Protein AF-A0AAN8FF18-F1 (afdb_monomer_lite)

Radius of gyration: 14.12 Å; chains: 1; bounding box: 38×23×34 Å

Foldseek 3Di:
DDDPVVVLVVVLVPQAQEPDDHQVVSNLVSVVVVLVVVVWDWDWDDPDPPDTDIDTDDQDPCNVDDDDDDDDDSHDD

Structure (mmCIF, N/CA/C/O backbone):
data_AF-A0AAN8FF18-F1
#
_entry.id   AF-A0AAN8FF18-F1
#
loop_
_atom_site.group_PDB
_atom_site.id
_atom_site.type_symbol
_atom_site.label_atom_id
_atom_site.label_alt_id
_atom_site.label_comp_id
_atom_site.label_asym_id
_atom_site.label_entity_id
_atom_site.label_seq_id
_atom_site.pdbx_PDB_ins_code
_atom_site.Cartn_x
_atom_site.Cartn_y
_atom_site.Cartn_z
_atom_site.occupancy
_atom_site.B_iso_or_equiv
_atom_site.auth_seq_id
_atom_site.auth_comp_id
_atom_site.auth_asym_id
_atom_site.auth_atom_id
_atom_site.pdbx_PDB_model_num
ATOM 1 N N . MET A 1 1 ? 16.756 13.264 15.647 1.00 84.19 1 MET A N 1
ATOM 2 C CA . MET A 1 1 ? 16.015 12.037 15.291 1.00 84.19 1 MET A CA 1
ATOM 3 C C . MET A 1 1 ? 15.121 12.403 14.118 1.00 84.19 1 MET A C 1
ATOM 5 O O . MET A 1 1 ? 14.532 13.474 14.184 1.00 84.19 1 MET A O 1
ATOM 9 N N . GLU A 1 2 ? 15.134 11.636 13.027 1.00 94.69 2 GLU A N 1
ATOM 10 C CA . GLU A 1 2 ? 14.304 11.910 11.838 1.00 94.69 2 GLU A CA 1
ATOM 11 C C . GLU A 1 2 ? 12.832 11.585 12.141 1.00 94.69 2 GLU A C 1
ATOM 13 O O . GLU A 1 2 ? 12.555 10.698 12.951 1.00 94.69 2 GLU A O 1
ATOM 18 N N . ASP A 1 3 ? 11.902 12.330 11.540 1.00 97.50 3 ASP A N 1
ATOM 19 C CA . ASP A 1 3 ? 10.469 12.051 11.656 1.00 97.50 3 ASP A CA 1
ATOM 20 C C . ASP A 1 3 ? 10.133 10.725 10.958 1.00 97.50 3 ASP A C 1
ATOM 22 O O . ASP A 1 3 ? 10.619 10.457 9.857 1.00 97.50 3 ASP A O 1
ATOM 26 N N . ILE A 1 4 ? 9.288 9.897 11.580 1.00 96.06 4 ILE A N 1
ATOM 27 C CA . ILE A 1 4 ? 8.934 8.576 11.049 1.00 96.06 4 ILE A CA 1
ATOM 28 C C . ILE A 1 4 ? 8.327 8.649 9.642 1.00 96.06 4 ILE A C 1
ATOM 30 O O . ILE A 1 4 ? 8.632 7.797 8.807 1.00 96.06 4 ILE A O 1
ATOM 34 N N . ALA A 1 5 ? 7.526 9.676 9.346 1.00 96.19 5 ALA A N 1
ATOM 35 C CA . ALA A 1 5 ? 6.928 9.854 8.030 1.00 96.19 5 ALA A CA 1
ATOM 36 C C . ALA A 1 5 ? 7.999 10.149 6.971 1.00 96.19 5 ALA A C 1
ATOM 38 O O . ALA A 1 5 ? 7.926 9.621 5.863 1.00 96.19 5 ALA A O 1
ATOM 39 N N . VAL A 1 6 ? 9.029 10.928 7.320 1.00 98.25 6 VAL A N 1
ATOM 40 C CA . VAL A 1 6 ? 10.160 11.207 6.421 1.00 98.25 6 VAL A CA 1
ATOM 41 C C . VAL A 1 6 ? 10.992 9.945 6.196 1.00 98.25 6 VAL A C 1
ATOM 43 O O . VAL A 1 6 ? 11.346 9.652 5.054 1.00 98.25 6 VAL A O 1
ATOM 46 N N . THR A 1 7 ? 11.246 9.157 7.243 1.00 97.88 7 THR A N 1
ATOM 47 C CA . THR A 1 7 ? 11.952 7.872 7.127 1.00 97.88 7 THR A CA 1
ATOM 48 C C . THR A 1 7 ? 11.221 6.922 6.178 1.00 97.88 7 THR A C 1
ATOM 50 O O . THR A 1 7 ? 11.804 6.491 5.182 1.00 97.88 7 THR A O 1
ATOM 53 N N . LYS A 1 8 ? 9.926 6.661 6.419 1.00 97.69 8 LYS A N 1
ATOM 54 C CA . LYS A 1 8 ? 9.108 5.770 5.579 1.00 97.69 8 LYS A CA 1
ATOM 55 C C . LYS A 1 8 ? 8.972 6.288 4.149 1.00 97.69 8 LYS A C 1
ATOM 57 O O . LYS A 1 8 ? 9.039 5.504 3.207 1.00 97.69 8 LYS A O 1
ATOM 62 N N . PHE A 1 9 ? 8.847 7.603 3.964 1.00 98.25 9 PHE A N 1
ATOM 63 C CA . PHE A 1 9 ? 8.818 8.199 2.631 1.00 98.25 9 PHE A CA 1
ATOM 64 C C . PHE A 1 9 ? 10.128 7.960 1.872 1.00 98.25 9 PHE A C 1
ATOM 66 O O . PHE A 1 9 ? 10.109 7.520 0.727 1.00 98.25 9 PHE A O 1
ATOM 73 N N . ARG A 1 10 ? 11.282 8.174 2.515 1.00 98.38 10 ARG A N 1
ATOM 74 C CA . ARG A 1 10 ? 12.589 7.910 1.898 1.00 98.38 10 ARG A CA 1
ATOM 75 C C . ARG A 1 10 ? 12.809 6.422 1.626 1.00 98.38 10 ARG A C 1
ATOM 77 O O . ARG A 1 10 ? 13.500 6.092 0.669 1.00 98.38 10 ARG A O 1
ATOM 84 N N . GLU A 1 11 ? 12.304 5.524 2.469 1.00 98.19 11 GLU A N 1
ATOM 85 C CA . GLU A 1 11 ? 12.317 4.077 2.205 1.00 98.19 11 GLU A CA 1
ATOM 86 C C . GLU A 1 11 ? 11.486 3.738 0.964 1.00 98.19 11 GLU A C 1
ATOM 88 O O . GLU A 1 11 ? 11.997 3.071 0.069 1.00 98.19 11 GLU A O 1
ATOM 93 N N . TYR A 1 12 ? 10.266 4.276 0.864 1.00 98.38 12 TYR A N 1
ATOM 94 C CA . TYR A 1 12 ? 9.390 4.077 -0.290 1.00 98.38 12 TYR A CA 1
ATOM 95 C C . TYR A 1 12 ? 10.020 4.574 -1.597 1.00 98.38 12 TYR A C 1
ATOM 97 O O . TYR A 1 12 ? 10.008 3.858 -2.591 1.00 98.38 12 TYR A O 1
ATOM 105 N N . LEU A 1 13 ? 10.666 5.748 -1.580 1.00 98.31 13 LEU A N 1
ATOM 106 C CA . LEU A 1 13 ? 11.377 6.303 -2.742 1.00 98.31 13 LEU A CA 1
ATOM 107 C C . LEU A 1 13 ? 12.539 5.433 -3.249 1.00 98.31 13 LEU A C 1
ATOM 109 O O . LEU A 1 13 ? 13.021 5.660 -4.353 1.00 98.31 13 LEU A O 1
ATOM 113 N N . ARG A 1 14 ? 13.042 4.488 -2.446 1.00 98.19 14 ARG A N 1
ATOM 114 C CA . ARG A 1 14 ? 14.120 3.569 -2.851 1.00 98.19 14 ARG A CA 1
ATOM 115 C C . ARG A 1 14 ? 13.598 2.252 -3.420 1.00 98.19 14 ARG A C 1
ATOM 117 O O . ARG A 1 14 ? 14.409 1.422 -3.822 1.00 98.19 14 ARG A O 1
ATOM 124 N N . VAL A 1 15 ? 12.283 2.042 -3.425 1.00 98.38 15 VAL A N 1
ATOM 125 C CA . VAL A 1 15 ? 11.670 0.909 -4.113 1.00 98.38 15 VAL A CA 1
ATOM 126 C C . VAL A 1 15 ? 11.659 1.219 -5.606 1.00 98.38 15 VAL A C 1
ATOM 128 O O . VAL A 1 15 ? 11.010 2.171 -6.041 1.00 98.38 15 VAL A O 1
ATOM 131 N N . ASP A 1 16 ? 12.383 0.414 -6.380 1.00 97.88 16 ASP A N 1
ATOM 132 C CA . ASP A 1 16 ? 12.545 0.618 -7.817 1.00 97.88 16 ASP A CA 1
ATOM 133 C C . ASP A 1 16 ? 11.238 0.324 -8.563 1.00 97.88 16 ASP A C 1
ATOM 135 O O . ASP A 1 16 ? 10.889 -0.817 -8.848 1.00 97.88 16 ASP A O 1
ATOM 139 N N . THR A 1 17 ? 10.474 1.377 -8.829 1.00 98.00 17 THR A N 1
ATOM 140 C CA . THR A 1 17 ? 9.197 1.335 -9.553 1.00 98.00 17 THR A CA 1
ATOM 141 C C . THR A 1 17 ? 9.278 2.137 -10.855 1.00 98.00 17 THR A C 1
ATOM 143 O O . THR A 1 17 ? 8.255 2.585 -11.379 1.00 98.00 17 THR A O 1
ATOM 146 N N . GLU A 1 18 ? 10.495 2.316 -11.380 1.00 98.06 18 GLU A N 1
ATOM 147 C CA . GLU A 1 18 ? 10.775 3.041 -12.619 1.00 98.06 18 GLU A CA 1
ATOM 148 C C . GLU A 1 18 ? 10.350 2.229 -13.853 1.00 98.06 18 GLU A C 1
ATOM 150 O O . GLU A 1 18 ? 10.522 1.008 -13.945 1.00 98.06 18 GLU A O 1
ATOM 155 N N . GLN A 1 19 ? 9.774 2.912 -14.841 1.00 96.94 19 GLN A N 1
ATOM 156 C CA . GLN A 1 19 ? 9.484 2.318 -16.143 1.00 96.94 19 GLN A CA 1
ATOM 157 C C . GLN A 1 19 ? 10.778 2.071 -16.947 1.00 96.94 19 GLN A C 1
ATOM 159 O O . GLN A 1 19 ? 11.726 2.842 -16.860 1.00 96.94 19 GLN A O 1
ATOM 164 N N . PRO A 1 20 ? 10.838 1.032 -17.806 1.00 96.31 20 PRO A N 1
ATOM 165 C CA . PRO A 1 20 ? 9.740 0.155 -18.222 1.00 96.31 20 PRO A CA 1
ATOM 166 C C . PRO A 1 20 ? 9.596 -1.138 -17.400 1.00 96.31 20 PRO A C 1
ATOM 168 O O . PRO A 1 20 ? 8.716 -1.945 -17.703 1.00 96.31 20 PRO A O 1
ATOM 171 N N . ASN A 1 21 ? 10.463 -1.370 -16.407 1.00 96.25 21 ASN A N 1
ATOM 172 C CA . ASN A 1 21 ? 10.548 -2.637 -15.669 1.00 96.25 21 ASN A CA 1
ATOM 173 C C . ASN A 1 21 ? 10.392 -2.440 -14.146 1.00 96.25 21 ASN A C 1
ATOM 175 O O . ASN A 1 21 ? 11.290 -2.823 -13.399 1.00 96.25 21 ASN A O 1
ATOM 179 N N . PRO A 1 22 ? 9.268 -1.874 -13.677 1.00 97.25 22 PRO A N 1
ATOM 180 C CA . PRO A 1 22 ? 9.059 -1.596 -12.260 1.00 97.25 22 PRO A CA 1
ATOM 181 C C . PRO A 1 22 ? 9.010 -2.881 -11.421 1.00 97.25 22 PRO A C 1
ATOM 183 O O . PRO A 1 22 ? 8.324 -3.846 -11.774 1.00 97.25 22 PRO A O 1
ATOM 186 N N . ASP A 1 23 ? 9.656 -2.872 -10.255 1.00 97.81 23 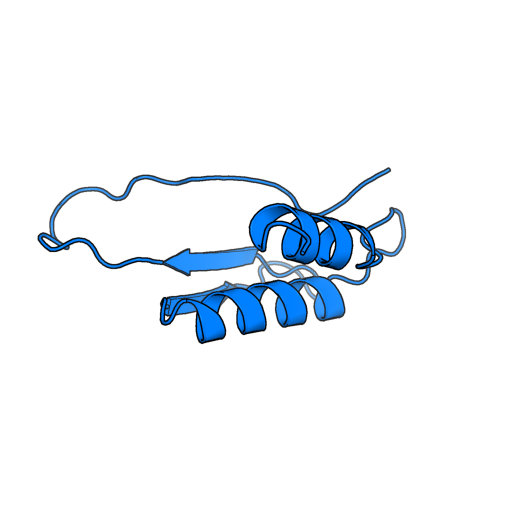ASP A N 1
ATOM 187 C CA . ASP A 1 23 ? 9.584 -3.945 -9.262 1.00 97.81 23 ASP A CA 1
ATOM 188 C C . ASP A 1 23 ? 8.312 -3.816 -8.403 1.00 97.81 23 ASP A C 1
ATOM 190 O O . ASP A 1 23 ? 8.311 -3.435 -7.224 1.00 97.81 23 ASP A O 1
ATOM 194 N N . TYR A 1 24 ? 7.172 -4.157 -9.010 1.00 97.50 24 TYR A N 1
ATOM 195 C CA . TYR A 1 24 ? 5.884 -4.166 -8.312 1.00 97.50 24 TYR A CA 1
ATOM 196 C C . TYR A 1 24 ? 5.830 -5.175 -7.156 1.00 97.50 24 TYR A C 1
ATOM 198 O O . TYR A 1 24 ? 5.036 -4.992 -6.230 1.00 97.50 24 TYR A O 1
ATOM 206 N N . ALA A 1 25 ? 6.666 -6.219 -7.169 1.00 97.38 25 ALA A N 1
ATOM 207 C CA . ALA A 1 25 ? 6.725 -7.187 -6.080 1.00 97.38 25 ALA A CA 1
ATOM 208 C C . ALA A 1 25 ? 7.370 -6.566 -4.832 1.00 97.38 25 ALA A C 1
ATOM 210 O O . ALA A 1 25 ? 6.818 -6.681 -3.733 1.00 97.38 25 ALA A O 1
ATOM 211 N N . ALA A 1 26 ? 8.486 -5.848 -4.993 1.00 98.06 26 ALA A N 1
ATOM 212 C CA . ALA A 1 26 ? 9.101 -5.091 -3.907 1.00 98.06 26 ALA A CA 1
ATOM 213 C C . ALA A 1 26 ? 8.159 -4.002 -3.375 1.00 98.06 26 ALA A C 1
ATOM 215 O O . ALA A 1 26 ? 8.001 -3.869 -2.159 1.00 98.06 26 ALA A O 1
ATOM 216 N N . CYS A 1 27 ? 7.461 -3.286 -4.264 1.00 98.31 27 CYS A N 1
ATOM 217 C CA . CYS A 1 27 ? 6.474 -2.280 -3.870 1.00 98.31 27 CYS A CA 1
ATOM 218 C C . CYS A 1 27 ? 5.308 -2.875 -3.073 1.00 98.31 27 CYS A C 1
ATOM 220 O O . CYS A 1 27 ? 4.934 -2.335 -2.029 1.00 98.31 27 CYS A O 1
ATOM 222 N N . GLN A 1 28 ? 4.758 -4.010 -3.514 1.00 98.19 28 GLN A N 1
ATOM 223 C CA . GLN A 1 28 ? 3.725 -4.726 -2.769 1.00 98.19 28 GLN A CA 1
ATOM 224 C C . GLN A 1 28 ? 4.217 -5.111 -1.370 1.00 98.19 28 GLN A C 1
ATOM 226 O O . GLN A 1 28 ? 3.509 -4.875 -0.392 1.00 98.19 28 GLN A O 1
ATOM 231 N N . ASN A 1 29 ? 5.422 -5.678 -1.263 1.00 98.31 29 ASN A N 1
ATOM 232 C CA . ASN A 1 29 ? 5.989 -6.094 0.019 1.00 98.31 29 ASN A CA 1
ATOM 233 C C . ASN A 1 29 ? 6.184 -4.905 0.967 1.00 98.31 29 ASN A C 1
ATOM 235 O O . ASN A 1 29 ? 5.815 -4.998 2.137 1.00 98.31 29 ASN A O 1
ATOM 239 N N . PHE A 1 30 ? 6.700 -3.777 0.468 1.00 98.50 30 PHE A N 1
ATOM 240 C CA . PHE A 1 30 ? 6.850 -2.557 1.261 1.00 98.50 30 PHE A CA 1
ATOM 241 C C . PHE A 1 30 ? 5.502 -2.066 1.812 1.00 98.50 30 PHE A C 1
ATOM 243 O O . PHE A 1 30 ? 5.363 -1.861 3.018 1.00 98.50 30 PHE A O 1
ATOM 250 N N . LEU A 1 31 ? 4.487 -1.928 0.950 1.00 98.44 31 LEU A N 1
ATOM 251 C CA . LEU A 1 31 ? 3.160 -1.455 1.359 1.00 98.44 31 LEU A CA 1
ATOM 252 C C . LEU A 1 31 ? 2.464 -2.438 2.308 1.00 98.44 31 LEU A C 1
ATOM 254 O O . LEU A 1 31 ? 1.776 -2.021 3.236 1.00 98.44 31 LEU A O 1
ATOM 258 N N . PHE A 1 32 ? 2.660 -3.743 2.113 1.00 98.62 32 PHE A N 1
ATOM 259 C CA . PHE A 1 32 ? 2.128 -4.763 3.012 1.00 98.62 32 PHE A CA 1
ATOM 260 C C . PHE A 1 32 ? 2.771 -4.703 4.396 1.00 98.62 32 PHE A C 1
ATOM 262 O O . PHE A 1 32 ? 2.052 -4.757 5.390 1.00 98.62 32 PHE A O 1
ATOM 269 N N . HIS A 1 33 ? 4.091 -4.529 4.470 1.00 98.50 33 HIS A N 1
ATOM 270 C CA . HIS A 1 33 ? 4.776 -4.328 5.744 1.00 98.50 33 HIS A CA 1
ATOM 271 C C . HIS A 1 33 ? 4.318 -3.050 6.446 1.00 98.50 33 HIS A C 1
ATOM 273 O O . HIS A 1 33 ? 4.070 -3.080 7.647 1.00 98.50 33 HIS A O 1
ATOM 279 N N . LEU A 1 34 ? 4.140 -1.953 5.705 1.00 98.12 34 LEU A N 1
ATOM 280 C CA . LEU A 1 34 ? 3.607 -0.712 6.263 1.00 98.12 34 LEU A CA 1
ATOM 281 C C . LEU A 1 34 ? 2.186 -0.905 6.819 1.00 98.12 34 LEU A C 1
ATOM 283 O O . LEU A 1 34 ? 1.885 -0.430 7.911 1.00 98.12 34 LEU A O 1
ATOM 287 N N . ALA A 1 35 ? 1.321 -1.630 6.105 1.00 98.31 35 ALA A N 1
ATOM 288 C CA . ALA A 1 35 ? -0.018 -1.961 6.588 1.00 98.31 35 ALA A CA 1
ATOM 289 C C . ALA A 1 35 ? 0.017 -2.818 7.866 1.00 98.31 35 ALA A C 1
ATOM 291 O O . ALA A 1 35 ? -0.732 -2.546 8.806 1.00 98.31 35 ALA A O 1
ATOM 292 N N . ASP A 1 36 ? 0.905 -3.815 7.912 1.00 98.38 36 ASP A N 1
ATOM 293 C CA . ASP A 1 36 ? 1.077 -4.702 9.065 1.00 98.38 36 ASP A CA 1
ATOM 294 C C . ASP A 1 36 ? 1.593 -3.927 10.296 1.00 98.38 36 ASP A C 1
ATOM 296 O O . ASP A 1 36 ? 1.072 -4.114 11.395 1.00 98.38 36 ASP A O 1
ATOM 300 N N . GLU A 1 37 ? 2.545 -3.000 10.124 1.00 97.56 37 GLU A N 1
ATOM 301 C CA . GLU A 1 37 ? 3.028 -2.103 11.192 1.00 97.56 37 GLU A CA 1
ATOM 302 C C . GLU A 1 37 ? 1.922 -1.184 11.737 1.00 97.56 37 GLU A C 1
ATOM 304 O O . GLU A 1 37 ? 1.871 -0.909 12.936 1.00 97.56 37 GLU A O 1
ATOM 309 N N . LEU A 1 38 ? 1.026 -0.717 10.863 1.00 96.31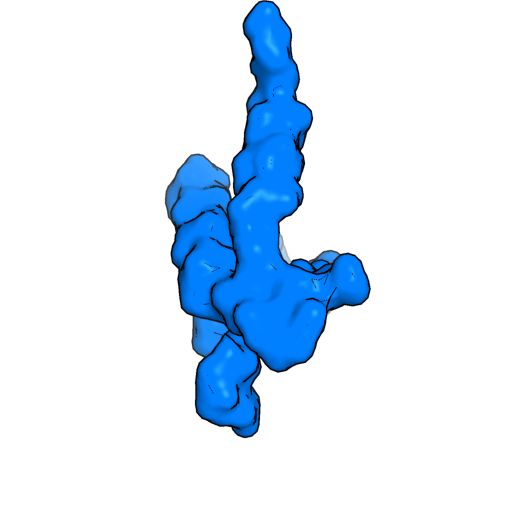 38 LEU A N 1
ATOM 310 C CA . LEU A 1 38 ? -0.115 0.126 11.229 1.00 96.31 38 LEU A CA 1
ATOM 311 C C . LEU A 1 38 ? -1.293 -0.675 11.808 1.00 96.31 38 LEU A C 1
ATOM 313 O O . LEU A 1 38 ? -2.236 -0.078 12.330 1.00 96.31 38 LEU A O 1
ATOM 317 N N . GLY A 1 39 ? -1.267 -2.007 11.708 1.00 97.81 39 GLY A N 1
ATOM 318 C CA . GLY A 1 39 ? -2.360 -2.878 12.138 1.00 97.81 39 GLY A CA 1
ATOM 319 C C . GLY A 1 39 ? -3.625 -2.744 11.283 1.00 97.81 39 GLY A C 1
ATOM 320 O O . GLY A 1 39 ? -4.732 -2.909 11.800 1.00 97.81 39 GLY A O 1
ATOM 321 N N . ILE A 1 40 ? -3.484 -2.420 9.994 1.00 98.00 40 ILE A N 1
ATOM 322 C CA . ILE A 1 40 ? -4.607 -2.221 9.064 1.00 98.00 40 ILE A CA 1
ATOM 323 C C . ILE A 1 40 ? -4.724 -3.388 8.081 1.00 98.00 40 ILE A C 1
ATOM 325 O O . ILE A 1 40 ? -3.775 -4.130 7.838 1.00 98.00 40 ILE A O 1
ATOM 329 N N . GLN A 1 41 ? -5.910 -3.575 7.503 1.00 98.38 41 GLN A N 1
ATOM 330 C CA . GLN A 1 41 ? -6.132 -4.663 6.553 1.00 98.38 41 GLN A CA 1
ATOM 331 C C . GLN A 1 41 ? -5.381 -4.395 5.249 1.00 98.38 41 GLN A C 1
ATOM 333 O O . GLN A 1 41 ? -5.300 -3.252 4.798 1.00 98.38 41 GLN A O 1
ATOM 338 N N . ARG A 1 42 ? -4.901 -5.461 4.605 1.00 98.31 42 ARG A N 1
ATOM 339 C CA . ARG A 1 42 ? -4.242 -5.401 3.299 1.00 98.31 42 ARG A CA 1
ATOM 340 C C . ARG A 1 42 ? -4.716 -6.506 2.368 1.00 98.31 42 ARG A C 1
ATOM 342 O O . ARG A 1 42 ? -4.941 -7.641 2.786 1.00 98.31 42 ARG A O 1
ATOM 349 N N . ARG A 1 43 ? -4.830 -6.177 1.085 1.00 97.94 43 ARG A N 1
ATOM 350 C CA . ARG A 1 43 ? -5.187 -7.106 0.012 1.00 97.94 43 ARG A CA 1
ATOM 351 C C . ARG A 1 43 ? -4.471 -6.715 -1.277 1.00 97.94 43 ARG A C 1
ATOM 353 O O . ARG A 1 43 ? -4.342 -5.532 -1.573 1.00 97.94 43 ARG A O 1
ATOM 360 N N . ALA A 1 44 ? -4.064 -7.713 -2.055 1.00 97.62 44 ALA A N 1
ATOM 361 C CA . ALA A 1 44 ? -3.666 -7.535 -3.447 1.00 97.62 44 ALA A CA 1
ATOM 362 C C . ALA A 1 44 ? -4.754 -8.103 -4.368 1.00 97.62 44 ALA A C 1
ATOM 364 O O . ALA A 1 44 ? -5.364 -9.133 -4.062 1.00 97.62 44 ALA A O 1
ATOM 365 N N . VAL A 1 45 ? -5.010 -7.423 -5.483 1.00 97.50 45 VAL A N 1
ATOM 366 C CA . VAL A 1 45 ? -5.869 -7.908 -6.568 1.00 97.50 45 VAL A CA 1
ATOM 367 C C . VAL A 1 45 ? -5.091 -7.805 -7.868 1.00 97.50 45 VAL A C 1
ATOM 369 O O . VAL A 1 45 ? -4.730 -6.716 -8.298 1.00 97.50 45 VAL A O 1
ATOM 372 N N . GLU A 1 46 ? -4.846 -8.940 -8.504 1.00 95.38 46 GLU A N 1
ATOM 373 C CA . GLU A 1 46 ? -4.115 -9.004 -9.762 1.00 95.38 46 GLU A CA 1
ATOM 374 C C . GLU A 1 46 ? -5.105 -9.102 -10.924 1.00 95.38 46 GLU A C 1
ATOM 376 O O . GLU A 1 46 ? -5.871 -10.060 -11.027 1.00 95.38 46 GLU A O 1
ATOM 381 N N . THR A 1 47 ? -5.129 -8.074 -11.773 1.00 93.38 47 THR A N 1
ATOM 382 C CA . THR A 1 47 ? -5.987 -8.045 -12.976 1.00 93.38 47 THR A CA 1
ATOM 383 C C . THR A 1 47 ? -5.219 -8.428 -14.238 1.00 93.38 47 THR A C 1
ATOM 385 O O . THR A 1 47 ? -5.811 -8.896 -15.208 1.00 93.38 47 THR A O 1
ATOM 388 N N . VAL A 1 48 ? -3.896 -8.257 -14.205 1.00 94.44 48 VAL A N 1
ATOM 389 C CA . VAL A 1 48 ? -2.933 -8.643 -15.235 1.00 94.44 48 VAL A CA 1
ATOM 390 C C . VAL A 1 48 ? -1.708 -9.224 -14.522 1.00 94.44 48 VAL A C 1
ATOM 392 O O . VAL A 1 48 ? -1.304 -8.652 -13.505 1.00 94.44 48 VAL A O 1
ATOM 395 N N . PRO A 1 49 ? -1.097 -10.309 -15.037 1.00 94.88 49 PRO A N 1
ATOM 396 C CA . PRO A 1 49 ? 0.088 -10.906 -14.430 1.00 94.88 49 PRO A CA 1
ATOM 397 C C . PRO A 1 49 ? 1.207 -9.891 -14.158 1.00 94.88 49 PRO A C 1
ATOM 399 O O . PRO A 1 49 ? 1.586 -9.117 -15.039 1.00 94.88 49 PRO A O 1
ATOM 402 N N . GLY A 1 50 ? 1.738 -9.909 -12.940 1.00 93.50 50 GLY A N 1
ATOM 403 C CA . GLY A 1 50 ? 2.825 -9.061 -12.462 1.00 93.50 50 GLY A CA 1
ATOM 404 C C . GLY A 1 50 ? 2.426 -7.632 -12.091 1.00 93.50 50 GLY A C 1
ATOM 405 O O . GLY A 1 50 ? 3.309 -6.855 -11.743 1.00 93.50 50 GLY A O 1
ATOM 406 N N . LYS A 1 51 ? 1.140 -7.255 -12.161 1.00 94.56 51 LYS A N 1
ATOM 407 C CA . LYS A 1 51 ? 0.671 -5.878 -11.903 1.00 94.56 51 LYS A CA 1
ATOM 408 C C . LYS A 1 51 ? -0.484 -5.852 -10.889 1.00 94.56 51 LYS A C 1
ATOM 410 O O . LYS A 1 51 ? -1.653 -5.769 -11.282 1.00 94.56 51 LYS A O 1
ATOM 415 N N . PRO A 1 52 ? -0.185 -5.965 -9.584 1.00 96.19 52 PRO A N 1
ATOM 416 C CA . PRO A 1 52 ? -1.202 -5.998 -8.544 1.00 96.19 52 PRO A CA 1
ATOM 417 C C . PRO A 1 52 ? -1.734 -4.598 -8.206 1.00 96.19 52 PRO A C 1
ATOM 419 O O . PRO A 1 52 ? -0.982 -3.635 -8.085 1.00 96.19 52 PRO A O 1
ATOM 422 N N . PHE A 1 53 ? -3.038 -4.506 -7.949 1.00 97.12 53 PHE A N 1
ATOM 423 C CA . PHE A 1 53 ? -3.625 -3.409 -7.185 1.00 97.12 53 PHE A CA 1
ATOM 424 C C . PHE A 1 53 ? -3.474 -3.693 -5.697 1.00 97.12 53 PHE A C 1
ATOM 426 O O . PHE A 1 53 ? -3.946 -4.725 -5.209 1.00 97.12 53 PHE A O 1
ATOM 433 N N . ILE A 1 54 ? -2.854 -2.764 -4.974 1.00 98.00 54 ILE A N 1
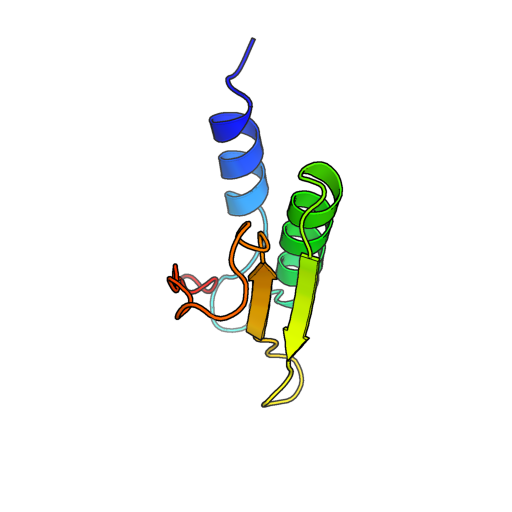ATOM 434 C CA . ILE A 1 54 ? -2.679 -2.849 -3.526 1.00 98.00 54 ILE A CA 1
ATOM 435 C C . ILE A 1 54 ? -3.773 -2.047 -2.835 1.00 98.00 54 ILE A C 1
ATOM 437 O O . ILE A 1 54 ? -3.945 -0.859 -3.088 1.00 98.00 54 ILE A O 1
ATOM 441 N N . ILE A 1 55 ? -4.517 -2.710 -1.955 1.00 98.44 55 ILE A N 1
ATOM 442 C CA . ILE A 1 55 ? -5.620 -2.123 -1.199 1.00 98.44 55 ILE A CA 1
ATOM 443 C C . ILE A 1 55 ? -5.281 -2.240 0.284 1.00 98.44 55 ILE A C 1
ATOM 445 O O . ILE A 1 55 ? -5.106 -3.347 0.796 1.00 98.44 55 ILE A O 1
ATOM 449 N N . MET A 1 56 ? -5.207 -1.099 0.968 1.00 98.56 56 MET A N 1
ATOM 450 C CA . MET A 1 56 ? -5.065 -1.005 2.421 1.00 98.56 56 MET A CA 1
ATOM 451 C C . MET A 1 56 ? -6.344 -0.405 3.008 1.00 98.56 56 MET A C 1
ATOM 453 O O . MET A 1 56 ? -6.915 0.521 2.432 1.00 98.56 56 MET A O 1
ATOM 457 N N . THR A 1 57 ? -6.838 -0.943 4.121 1.00 98.38 57 THR A N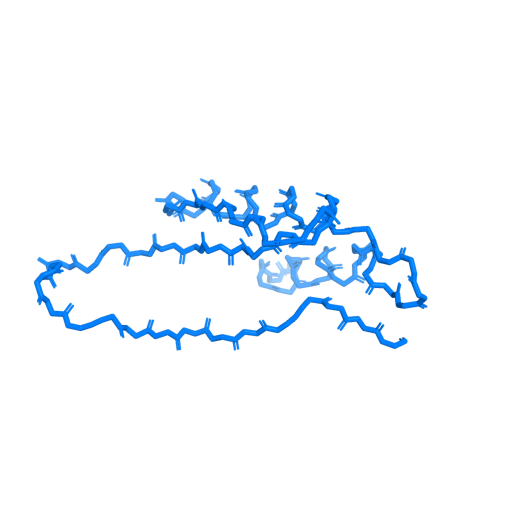 1
ATOM 458 C CA . THR A 1 57 ? -8.158 -0.576 4.652 1.00 98.38 57 THR A CA 1
ATOM 459 C C . THR A 1 57 ? -8.129 -0.414 6.163 1.00 98.38 57 THR A C 1
ATOM 461 O O . THR A 1 57 ? -7.774 -1.334 6.898 1.00 98.38 57 THR A O 1
ATOM 464 N N . ILE A 1 58 ? -8.576 0.758 6.615 1.00 98.25 58 ILE A N 1
ATOM 465 C CA . ILE A 1 58 ? -8.963 1.022 8.000 1.00 98.25 58 ILE A CA 1
ATOM 466 C C . ILE A 1 58 ? -10.486 0.861 8.068 1.00 98.25 58 ILE A C 1
ATOM 468 O O . ILE A 1 58 ? -11.194 1.692 7.493 1.00 98.25 58 ILE A O 1
ATOM 472 N N . PRO A 1 59 ? -11.018 -0.185 8.725 1.00 96.56 59 PRO A N 1
ATOM 473 C CA . PRO A 1 59 ? -12.457 -0.327 8.889 1.00 96.56 59 PRO A CA 1
ATOM 474 C C . PRO A 1 59 ? -13.023 0.846 9.695 1.00 96.56 59 PRO A C 1
ATOM 476 O O . PRO A 1 59 ? -12.548 1.150 10.790 1.00 96.56 59 PRO A O 1
ATOM 479 N N . GLY A 1 60 ? -14.050 1.502 9.158 1.00 96.94 60 GLY A N 1
ATOM 480 C CA . GLY A 1 60 ? -14.800 2.501 9.909 1.00 96.94 60 GLY A CA 1
ATOM 481 C C . GLY A 1 60 ? -15.571 1.860 11.064 1.00 96.94 60 GLY A C 1
ATOM 482 O O . GLY A 1 60 ? -15.916 0.681 11.029 1.00 96.94 60 GLY A O 1
ATOM 483 N N . THR A 1 61 ? -15.923 2.657 12.070 1.00 97.44 61 THR A N 1
ATOM 484 C CA . THR A 1 61 ? -16.811 2.212 13.162 1.00 97.44 61 THR A CA 1
ATOM 485 C C . THR A 1 61 ? -18.241 1.914 12.692 1.00 97.44 61 THR A C 1
ATOM 487 O O . THR A 1 61 ? -18.997 1.269 13.413 1.00 97.44 61 THR A O 1
ATOM 490 N N . ARG A 1 62 ? -18.596 2.376 11.485 1.00 97.94 62 ARG A N 1
ATOM 491 C CA . ARG A 1 62 ? -19.862 2.156 10.772 1.00 97.94 62 ARG A CA 1
ATOM 492 C C . ARG A 1 62 ? -19.585 1.588 9.370 1.00 97.94 62 ARG A C 1
ATOM 494 O O . ARG A 1 62 ? -19.506 2.368 8.418 1.00 97.94 62 ARG A O 1
ATOM 501 N N . PRO A 1 63 ? -19.338 0.271 9.236 1.00 95.19 63 PRO A N 1
ATOM 502 C CA . PRO A 1 63 ? -18.937 -0.359 7.972 1.00 95.19 63 PRO A CA 1
ATOM 503 C C . PRO A 1 63 ? -20.041 -0.390 6.902 1.00 95.19 63 PRO A C 1
ATOM 505 O O . PRO A 1 63 ? -19.767 -0.724 5.755 1.00 95.19 63 PRO A O 1
ATOM 508 N N . GLU A 1 64 ? -21.281 -0.063 7.262 1.00 97.25 64 GLU A N 1
ATOM 509 C CA . GLU A 1 64 ? -22.421 0.063 6.353 1.00 97.25 64 GLU A CA 1
ATOM 510 C C . GLU A 1 64 ? -22.417 1.357 5.527 1.00 97.25 64 GLU A C 1
ATOM 512 O O . GLU A 1 64 ? -23.155 1.461 4.548 1.00 97.25 64 GLU A O 1
ATOM 517 N N . LEU A 1 65 ? -21.624 2.354 5.930 1.00 98.38 65 LEU A N 1
ATOM 518 C CA . LEU A 1 65 ? -21.472 3.594 5.178 1.00 98.38 65 LEU A CA 1
ATOM 519 C C . LEU A 1 65 ? -20.538 3.409 3.985 1.00 98.38 65 LEU A C 1
ATOM 521 O O . LEU A 1 65 ? -19.672 2.535 3.957 1.00 98.38 65 LEU A O 1
ATOM 525 N N . GLU A 1 66 ? -20.689 4.295 3.007 1.00 98.12 66 GLU A N 1
ATOM 526 C CA . GLU A 1 66 ? -19.796 4.351 1.859 1.00 98.12 66 GLU A CA 1
ATOM 527 C C . GLU A 1 66 ? -18.347 4.618 2.289 1.00 98.12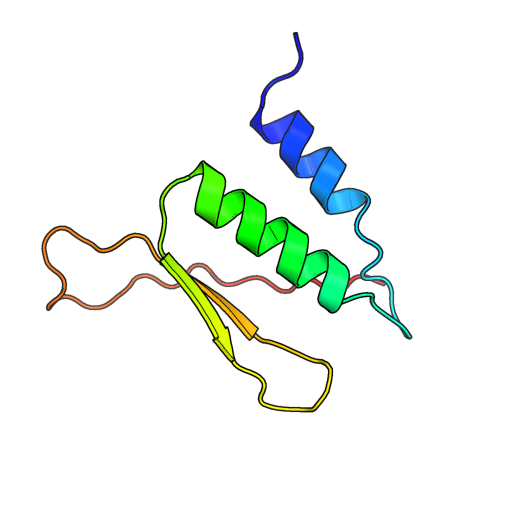 66 GLU A C 1
ATOM 529 O O . GLU A 1 66 ? -18.064 5.366 3.229 1.00 98.12 66 GLU A O 1
ATOM 534 N N . SER A 1 67 ? -17.415 3.983 1.583 1.00 97.81 67 SER A N 1
ATOM 535 C CA . SER A 1 67 ? -15.984 4.124 1.841 1.00 97.81 67 SER A CA 1
ATOM 536 C C . SER A 1 67 ? -15.425 5.397 1.205 1.00 97.81 67 SER A C 1
ATOM 538 O O . SER A 1 67 ? -15.813 5.769 0.100 1.00 97.81 67 SER A O 1
ATOM 540 N N . LEU A 1 68 ? -14.439 6.018 1.857 1.00 98.06 68 LEU A N 1
ATOM 541 C CA . LEU A 1 68 ? -13.602 7.043 1.235 1.00 98.06 68 LEU A CA 1
ATOM 542 C C . LEU A 1 68 ? -12.394 6.373 0.571 1.00 98.06 68 LEU A C 1
ATOM 544 O O . LEU A 1 68 ? -11.592 5.732 1.249 1.00 98.06 68 LEU A O 1
ATOM 548 N N . MET A 1 69 ? -12.246 6.536 -0.744 1.00 97.62 69 MET A N 1
ATOM 549 C CA . MET A 1 69 ? -11.082 6.032 -1.471 1.00 97.62 69 MET A CA 1
ATOM 550 C C . MET A 1 69 ? -9.984 7.097 -1.523 1.00 97.62 69 MET A C 1
ATOM 552 O O . MET A 1 69 ? -10.177 8.172 -2.089 1.00 97.62 69 MET A O 1
ATOM 556 N N . LEU A 1 70 ? -8.814 6.768 -0.977 1.00 98.25 70 LEU A N 1
ATOM 557 C CA . LEU A 1 70 ? -7.577 7.511 -1.203 1.00 98.25 70 LEU A CA 1
ATOM 558 C C . LEU A 1 70 ? -6.783 6.765 -2.274 1.00 98.25 70 LEU A C 1
ATOM 560 O O . LEU A 1 70 ? -6.296 5.664 -2.027 1.00 98.25 70 LEU A O 1
ATOM 564 N N . TYR A 1 71 ? -6.725 7.335 -3.475 1.00 97.25 71 TYR A N 1
ATOM 565 C CA . TYR A 1 71 ? -6.140 6.688 -4.646 1.00 97.25 71 TYR A CA 1
ATOM 566 C C . TYR A 1 71 ? -4.782 7.298 -5.011 1.00 97.25 71 TYR A C 1
ATOM 568 O O . TYR A 1 71 ? -4.626 8.520 -5.015 1.00 97.25 71 TYR A O 1
ATOM 576 N N . SER A 1 72 ? -3.824 6.445 -5.367 1.00 97.31 72 SER A N 1
ATOM 577 C CA . SER A 1 72 ? -2.515 6.810 -5.914 1.00 97.31 72 SER A CA 1
ATOM 578 C C . SER A 1 72 ? -2.048 5.752 -6.921 1.00 97.31 72 SER A C 1
ATOM 580 O O . SER A 1 72 ? -2.643 4.680 -7.0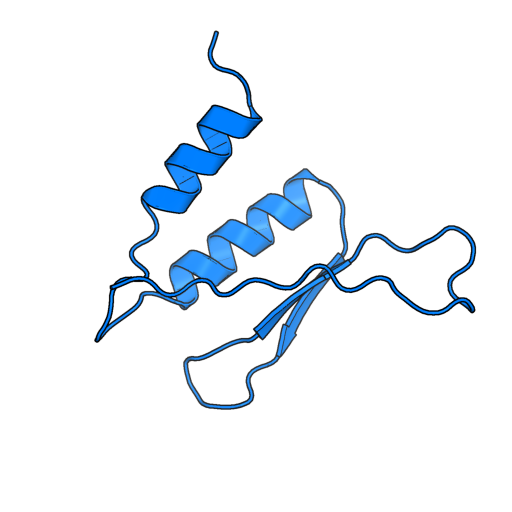33 1.00 97.31 72 SER A O 1
ATOM 582 N N . HIS A 1 73 ? -0.979 6.055 -7.657 1.00 96.88 73 HIS A N 1
ATOM 583 C CA . HIS A 1 73 ? -0.231 5.082 -8.454 1.00 96.88 73 HIS A CA 1
ATOM 584 C C . HIS A 1 73 ? 1.192 4.949 -7.893 1.00 96.88 73 HIS A C 1
ATOM 586 O O . HIS A 1 73 ? 1.646 5.814 -7.139 1.00 96.88 73 HIS A O 1
ATOM 592 N N . THR A 1 74 ? 1.865 3.841 -8.205 1.00 97.44 74 THR A N 1
ATOM 593 C CA . THR A 1 74 ? 3.187 3.519 -7.644 1.00 97.44 74 THR A CA 1
ATOM 594 C C . THR A 1 74 ? 4.317 3.664 -8.651 1.00 97.44 74 THR A C 1
ATOM 596 O O . THR A 1 74 ? 5.453 3.813 -8.237 1.00 97.44 74 THR A O 1
ATOM 599 N N . ASP A 1 75 ? 4.029 3.583 -9.948 1.00 96.19 75 ASP A N 1
ATOM 600 C CA . ASP A 1 75 ? 5.031 3.658 -11.006 1.00 96.19 75 ASP A CA 1
ATOM 601 C C . ASP A 1 75 ? 5.518 5.089 -11.257 1.00 96.19 75 ASP A C 1
ATOM 603 O O . ASP A 1 75 ? 4.757 6.056 -11.138 1.00 96.19 75 ASP A O 1
ATOM 607 N N . VAL A 1 76 ? 6.795 5.200 -11.624 1.00 97.50 76 VAL A N 1
ATOM 608 C CA . VAL A 1 76 ? 7.483 6.464 -11.918 1.00 97.50 76 VAL A CA 1
ATOM 609 C C . VAL A 1 76 ? 8.214 6.404 -13.264 1.00 97.50 76 VAL A C 1
ATOM 611 O O . VAL A 1 76 ? 8.382 5.328 -13.844 1.00 97.50 76 VAL A O 1
ATOM 614 N N . VAL A 1 77 ? 8.582 7.581 -13.782 1.00 93.56 77 VAL A N 1
ATOM 615 C CA . VAL A 1 77 ? 9.320 7.759 -15.047 1.00 93.56 77 VAL A CA 1
ATOM 616 C C . VAL A 1 77 ? 10.823 7.736 -14.863 1.00 93.56 77 VAL A C 1
ATOM 618 O O . VAL A 1 77 ? 11.269 8.111 -13.755 1.00 93.56 77 VAL A O 1
#

Secondary structure (DSSP, 8-state):
---HHHHHHHHHTTS--BTTS--HHHHHHHHHHHHHHHT-EEEEEEEETTEEEEEEE---S-TTSPPPP------B-

pLDDT: mean 97.17, std 1.96, range [84.19, 98.62]

Sequence (77 aa):
MEDIAVTKFREYLRVDTEQPNPDYAACQNFLFHLADELGIQRRAVETVPGKPFIIMTIPGTRPELESLMLYSHTDVV

Organism: Trichostrongylus colubriformis (NCBI:txid6319)

InterPro domains:
  IPR052083 Aminoacylase-1 peptidase M20A [PTHR45892] (2-77)